Protein AF-A0A7S2RY51-F1 (afdb_monomer_lite)

Radius of gyration: 22.88 Å; chains: 1; bounding box: 68×59×54 Å

Secondary structure (DSSP, 8-state):
---PPPPP--------------GGGT----SS-HHHHHHHHHHHHTT-S-GGG-SS--HHHHTTS---HHHHHHHHHHHHHHHHHHHHHHHT---------------SS--PPEEEEEES--STTSHHHHHHHHHHHHGGGSEEEEEE-S-----HHHHHHHHH-SEEEE-TT--HHHHHHH-

Structure (mmCIF, N/CA/C/O backbone):
data_AF-A0A7S2RY51-F1
#
_entry.id   AF-A0A7S2RY51-F1
#
loop_
_atom_site.group_PDB
_atom_site.id
_atom_site.type_symbol
_atom_site.label_atom_id
_atom_site.lab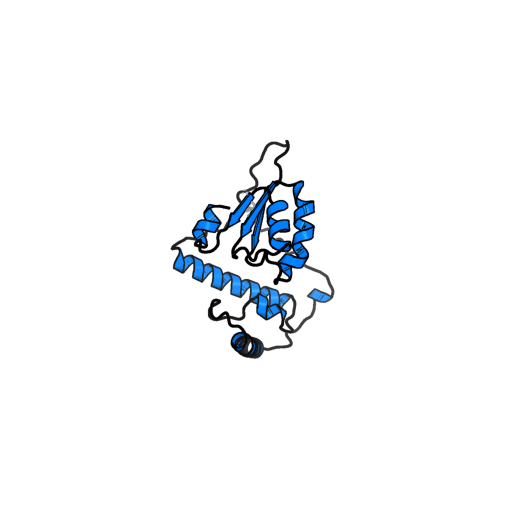el_alt_id
_atom_site.label_comp_id
_atom_site.label_asym_id
_atom_site.label_entity_id
_atom_site.label_seq_id
_atom_site.pdbx_PDB_ins_code
_atom_site.Cartn_x
_atom_site.Cartn_y
_atom_site.Cartn_z
_atom_site.occupancy
_atom_site.B_iso_or_equiv
_atom_site.auth_seq_id
_atom_site.auth_comp_id
_atom_site.auth_asym_id
_atom_site.auth_atom_id
_atom_site.pdbx_PDB_model_num
ATOM 1 N N . GLY A 1 1 ? 52.780 45.495 -3.112 1.00 40.34 1 GLY A N 1
ATOM 2 C CA . GLY A 1 1 ? 52.093 44.695 -4.143 1.00 40.34 1 GLY A CA 1
ATOM 3 C C . GLY A 1 1 ? 51.702 43.364 -3.546 1.00 40.34 1 GLY A C 1
ATOM 4 O O . GLY A 1 1 ? 52.557 42.506 -3.402 1.00 40.34 1 GLY A O 1
ATOM 5 N N . GLN A 1 2 ? 50.448 43.237 -3.123 1.00 32.00 2 GLN A N 1
ATOM 6 C CA . GLN A 1 2 ? 49.910 42.087 -2.397 1.00 32.00 2 GLN A CA 1
ATOM 7 C C . GLN A 1 2 ? 48.940 41.380 -3.353 1.00 32.00 2 GLN A C 1
ATOM 9 O O . GLN A 1 2 ? 47.948 41.978 -3.765 1.00 32.00 2 GLN A O 1
ATOM 14 N N . LYS A 1 3 ? 49.262 40.157 -3.794 1.00 37.69 3 LYS A N 1
ATOM 15 C CA . LYS A 1 3 ? 48.398 39.373 -4.688 1.00 37.69 3 LYS A CA 1
ATOM 16 C C . LYS A 1 3 ? 47.599 38.389 -3.836 1.00 37.69 3 LYS A C 1
ATOM 18 O O . LYS A 1 3 ? 48.143 37.429 -3.299 1.00 37.69 3 LYS A O 1
ATOM 23 N N . VAL A 1 4 ? 46.322 38.715 -3.674 1.00 38.28 4 VAL A N 1
ATOM 24 C CA . VAL A 1 4 ? 45.291 37.958 -2.960 1.00 38.28 4 VAL A CA 1
ATOM 25 C C . VAL A 1 4 ? 45.061 36.621 -3.671 1.00 38.28 4 VAL A C 1
ATOM 27 O O . VAL A 1 4 ? 44.836 36.596 -4.880 1.00 38.28 4 VAL A O 1
ATOM 30 N N . ARG A 1 5 ? 45.135 35.511 -2.926 1.00 36.66 5 ARG A N 1
ATOM 31 C CA . ARG A 1 5 ? 44.651 34.198 -3.375 1.00 36.66 5 ARG A CA 1
ATOM 32 C C . ARG A 1 5 ? 43.128 34.196 -3.284 1.00 36.66 5 ARG A C 1
ATOM 34 O O . ARG A 1 5 ? 42.577 34.388 -2.205 1.00 36.66 5 ARG A O 1
ATOM 41 N N . SER A 1 6 ? 42.477 34.008 -4.423 1.00 38.19 6 SER A N 1
ATOM 42 C CA . SER A 1 6 ? 41.031 33.852 -4.535 1.00 38.19 6 SER A CA 1
ATOM 43 C C . SER A 1 6 ? 40.597 32.494 -3.984 1.00 38.19 6 SER A C 1
ATOM 45 O O . SER A 1 6 ? 41.229 31.471 -4.237 1.00 38.19 6 SER A O 1
ATOM 47 N N . SER A 1 7 ? 39.523 32.545 -3.210 1.00 35.25 7 SER A N 1
ATOM 48 C CA . SER A 1 7 ? 38.820 31.479 -2.507 1.00 35.25 7 SER A CA 1
ATOM 49 C C . SER A 1 7 ? 38.256 30.395 -3.430 1.00 35.25 7 SER A C 1
ATOM 51 O O . SER A 1 7 ? 37.481 30.701 -4.337 1.00 35.25 7 SER A O 1
ATOM 53 N N . GLU A 1 8 ? 38.558 29.133 -3.127 1.00 34.72 8 GLU A N 1
ATOM 54 C CA . GLU A 1 8 ? 37.752 27.989 -3.556 1.00 34.72 8 GLU A CA 1
ATOM 55 C C . GLU A 1 8 ? 36.394 28.040 -2.843 1.00 34.72 8 GLU A C 1
ATOM 57 O O . GLU A 1 8 ? 36.303 28.062 -1.614 1.00 34.72 8 GLU A O 1
ATOM 62 N N . ALA A 1 9 ? 35.328 28.113 -3.637 1.00 34.22 9 ALA A N 1
ATOM 63 C CA . ALA A 1 9 ? 33.958 28.047 -3.167 1.00 34.22 9 ALA A CA 1
ATOM 64 C C . ALA A 1 9 ? 33.612 26.597 -2.791 1.00 34.22 9 ALA A C 1
ATOM 66 O O . ALA A 1 9 ? 33.521 25.720 -3.648 1.00 34.22 9 ALA A O 1
ATOM 67 N N . ASN A 1 10 ? 33.397 26.367 -1.498 1.00 36.28 10 ASN A N 1
ATOM 68 C CA . ASN A 1 10 ? 32.803 25.150 -0.956 1.00 36.28 10 ASN A CA 1
ATOM 69 C C . ASN A 1 10 ? 31.336 25.054 -1.412 1.00 36.28 10 ASN A C 1
ATOM 71 O O . ASN A 1 10 ? 30.499 25.844 -0.977 1.00 36.28 10 ASN A O 1
ATOM 75 N N . SER A 1 11 ? 31.017 24.092 -2.280 1.00 33.22 11 SER A N 1
ATOM 76 C CA . SER A 1 11 ? 29.640 23.764 -2.667 1.00 33.22 11 SER A CA 1
ATOM 77 C C . SER A 1 11 ? 29.182 22.504 -1.914 1.00 33.22 11 SER A C 1
ATOM 79 O O . SER A 1 11 ? 29.825 21.460 -2.054 1.00 33.22 11 SER A O 1
ATOM 81 N N . PRO A 1 12 ? 28.100 22.547 -1.110 1.00 38.72 12 PRO A N 1
ATOM 82 C CA . PRO A 1 12 ? 27.615 21.393 -0.367 1.00 38.72 12 PRO A CA 1
ATOM 83 C C . PRO A 1 12 ? 26.650 20.598 -1.250 1.00 38.72 12 PRO A C 1
ATOM 85 O O . PRO A 1 12 ? 25.433 20.688 -1.129 1.00 38.72 12 PRO A O 1
ATOM 88 N N . ALA A 1 13 ? 27.203 19.807 -2.161 1.00 36.84 13 ALA A N 1
ATOM 89 C CA . ALA A 1 13 ? 26.468 18.751 -2.844 1.00 36.84 13 ALA A CA 1
ATOM 90 C C . ALA A 1 13 ? 27.178 17.423 -2.584 1.00 36.84 13 ALA A C 1
ATOM 92 O O . ALA A 1 13 ? 27.706 16.787 -3.496 1.00 36.84 13 ALA A O 1
ATOM 93 N N . SER A 1 14 ? 27.203 16.994 -1.318 1.00 38.56 14 SER A N 1
ATOM 94 C CA . SER A 1 14 ? 27.530 15.611 -0.978 1.00 38.56 14 SER A CA 1
ATOM 95 C C . SER A 1 14 ? 26.380 14.722 -1.453 1.00 38.56 14 SER A C 1
ATOM 97 O O . SER A 1 14 ? 25.486 14.342 -0.697 1.00 38.56 14 SER A O 1
ATOM 99 N N . ARG A 1 15 ? 26.378 14.427 -2.754 1.00 37.34 15 ARG A N 1
ATOM 100 C CA . ARG A 1 15 ? 25.637 13.309 -3.323 1.00 37.34 15 ARG A CA 1
ATOM 101 C C . ARG A 1 15 ? 26.104 12.063 -2.581 1.00 37.34 15 ARG A C 1
ATOM 103 O O . ARG A 1 15 ? 27.249 11.647 -2.741 1.00 37.34 15 ARG A O 1
ATOM 110 N N . PHE A 1 16 ? 25.231 11.469 -1.777 1.00 32.25 16 PHE A N 1
ATOM 111 C CA . PHE A 1 16 ? 25.420 10.099 -1.322 1.00 32.25 16 PHE A CA 1
ATOM 112 C C . PHE A 1 16 ? 25.345 9.192 -2.555 1.00 32.25 16 PHE A C 1
ATOM 114 O O . PHE A 1 16 ? 24.281 8.705 -2.924 1.00 32.25 16 PHE A O 1
ATOM 121 N N . SER A 1 17 ? 26.469 8.995 -3.246 1.00 35.94 17 SER A N 1
ATOM 122 C CA . SER A 1 17 ? 26.579 7.911 -4.213 1.00 35.94 17 SER A CA 1
ATOM 123 C C . SER A 1 17 ? 26.812 6.632 -3.419 1.00 35.94 17 SER A C 1
ATOM 125 O O . SER A 1 17 ? 27.948 6.299 -3.068 1.00 35.94 17 SER A O 1
ATOM 127 N N . ILE A 1 18 ? 25.735 5.914 -3.113 1.00 39.59 18 ILE A N 1
ATOM 128 C CA . ILE A 1 18 ? 25.841 4.517 -2.701 1.00 39.59 18 ILE A CA 1
ATOM 129 C C . ILE A 1 18 ? 26.304 3.757 -3.945 1.00 39.59 18 ILE A C 1
ATOM 131 O O . ILE A 1 18 ? 25.513 3.343 -4.786 1.00 39.59 18 ILE A O 1
ATOM 135 N N . THR A 1 19 ? 27.619 3.646 -4.121 1.00 40.19 19 THR A N 1
ATOM 136 C CA . THR A 1 19 ? 28.192 2.809 -5.174 1.00 40.19 19 THR A CA 1
ATOM 137 C C . THR A 1 19 ? 28.146 1.369 -4.684 1.00 40.19 19 THR A C 1
ATOM 139 O O . THR A 1 19 ? 29.050 0.896 -3.997 1.00 40.19 19 THR A O 1
ATOM 142 N N . CYS A 1 20 ? 27.055 0.668 -5.001 1.00 42.09 20 CYS A N 1
ATOM 143 C CA . CYS A 1 20 ? 26.970 -0.767 -4.767 1.00 42.09 20 CYS A CA 1
ATOM 144 C C . CYS A 1 20 ? 28.052 -1.460 -5.612 1.00 42.09 20 CYS A C 1
ATOM 146 O O . CYS A 1 20 ? 28.010 -1.447 -6.841 1.00 42.09 20 CYS A O 1
ATOM 148 N N . ARG A 1 21 ? 29.073 -2.020 -4.952 1.00 46.97 21 ARG A N 1
ATOM 149 C CA . ARG A 1 21 ? 30.186 -2.739 -5.597 1.00 46.97 21 ARG A CA 1
ATOM 150 C C . ARG A 1 21 ? 29.914 -4.241 -5.740 1.00 46.97 21 ARG A C 1
ATOM 152 O O . ARG A 1 21 ? 30.869 -4.993 -5.928 1.00 46.97 21 ARG A O 1
ATOM 159 N N . CYS A 1 22 ? 28.662 -4.699 -5.632 1.00 53.25 22 CYS A N 1
ATOM 160 C CA . CYS A 1 22 ? 28.379 -6.116 -5.839 1.00 53.25 22 CYS A CA 1
ATOM 161 C C . CYS A 1 22 ? 28.568 -6.487 -7.323 1.00 53.25 22 CYS A C 1
ATOM 163 O O . CYS A 1 22 ? 28.256 -5.675 -8.200 1.00 53.25 22 CYS A O 1
ATOM 165 N N . PRO A 1 23 ? 29.047 -7.706 -7.630 1.00 51.31 23 PRO A N 1
ATOM 166 C CA . PRO A 1 23 ? 29.110 -8.223 -8.999 1.00 51.31 23 PRO A CA 1
ATOM 167 C C . PRO A 1 23 ? 27.764 -8.127 -9.738 1.00 51.31 23 PRO A C 1
ATOM 169 O O . PRO A 1 23 ? 27.751 -7.833 -10.927 1.00 51.31 23 PRO A O 1
ATOM 172 N N . CYS A 1 24 ? 26.647 -8.250 -9.009 1.00 54.81 24 CYS A N 1
ATOM 173 C CA . CYS A 1 24 ? 25.279 -8.070 -9.502 1.00 54.81 24 CYS A CA 1
ATOM 174 C C . CYS A 1 24 ? 24.953 -6.669 -10.057 1.00 54.81 24 CYS A C 1
ATOM 176 O O . CYS A 1 24 ? 24.030 -6.534 -10.846 1.00 54.81 24 CYS A O 1
ATOM 178 N N . CYS A 1 25 ? 25.687 -5.620 -9.676 1.00 52.59 25 CYS A N 1
ATOM 179 C CA . CYS A 1 25 ? 25.428 -4.249 -10.133 1.00 52.59 25 CYS A CA 1
ATOM 180 C C . CYS A 1 25 ? 26.363 -3.794 -11.266 1.00 52.59 25 CYS A C 1
ATOM 182 O O . CYS A 1 25 ? 26.241 -2.658 -11.723 1.00 52.59 25 CYS A O 1
ATOM 184 N N . ARG A 1 26 ? 27.341 -4.617 -11.683 1.00 51.66 26 ARG A N 1
ATOM 185 C CA . ARG A 1 26 ? 28.402 -4.190 -12.618 1.00 51.66 26 ARG A CA 1
ATOM 186 C C . ARG A 1 26 ? 28.135 -4.481 -14.086 1.00 51.66 26 ARG A C 1
ATOM 188 O O . ARG A 1 26 ? 28.767 -3.840 -14.918 1.00 51.66 26 ARG A O 1
ATOM 195 N N . GLN A 1 27 ? 27.248 -5.407 -14.411 1.00 58.69 27 GLN A N 1
ATOM 196 C CA . GLN A 1 27 ? 26.970 -5.775 -15.794 1.00 58.69 27 GLN A CA 1
ATOM 197 C C . GLN A 1 27 ? 25.573 -6.351 -15.889 1.00 58.69 27 GLN A C 1
ATOM 199 O O . GLN A 1 27 ? 25.397 -7.511 -15.546 1.00 58.69 27 GLN A O 1
ATOM 204 N N . GLU A 1 28 ? 24.630 -5.579 -16.412 1.00 52.19 28 GLU A N 1
ATOM 205 C CA . GLU A 1 28 ? 23.503 -6.153 -17.138 1.00 52.19 28 GLU A CA 1
ATOM 206 C C . GLU A 1 28 ? 23.205 -5.205 -18.299 1.00 52.19 28 GLU A C 1
ATOM 208 O O . GLU A 1 28 ? 22.554 -4.173 -18.135 1.00 52.19 28 GLU A O 1
ATOM 213 N N . ASP A 1 29 ? 23.778 -5.512 -19.467 1.00 57.66 29 ASP A N 1
ATOM 214 C CA . ASP A 1 29 ? 23.273 -4.950 -20.714 1.00 57.66 29 ASP A CA 1
ATOM 215 C C . ASP A 1 29 ? 21.815 -5.385 -20.825 1.00 57.66 29 ASP A C 1
ATOM 217 O O . ASP A 1 29 ? 21.501 -6.577 -20.724 1.00 57.66 29 ASP A O 1
ATOM 221 N N . SER A 1 30 ? 20.928 -4.403 -20.973 1.00 58.28 30 SER A N 1
ATOM 222 C CA . SER A 1 30 ? 19.503 -4.646 -21.137 1.00 58.28 30 SER A CA 1
ATOM 223 C C . SER A 1 30 ? 19.277 -5.693 -22.222 1.00 58.28 30 SER A C 1
ATOM 225 O O . SER A 1 30 ? 19.680 -5.503 -23.371 1.00 58.28 30 SER A O 1
ATOM 227 N N . LYS A 1 31 ? 18.623 -6.805 -21.874 1.00 67.56 31 LYS A N 1
ATOM 228 C CA . LYS A 1 31 ? 18.257 -7.840 -22.855 1.00 67.56 31 LYS A CA 1
ATOM 229 C C . LYS A 1 31 ? 17.126 -7.392 -23.784 1.00 67.56 31 LYS A C 1
ATOM 231 O O . LYS A 1 31 ? 16.827 -8.108 -24.735 1.00 67.56 31 LYS A O 1
ATOM 236 N N . TYR A 1 32 ? 16.498 -6.250 -23.504 1.00 64.19 32 TYR A N 1
ATOM 237 C CA . TYR A 1 32 ? 15.310 -5.778 -24.198 1.00 64.19 32 TYR A CA 1
ATOM 238 C C . TYR A 1 32 ? 15.468 -4.325 -24.612 1.00 64.19 32 TYR A C 1
ATOM 240 O O . TYR A 1 32 ? 15.834 -3.449 -23.837 1.00 64.19 32 TYR A O 1
ATOM 248 N N . THR A 1 33 ? 15.108 -4.027 -25.848 1.00 75.12 33 THR A N 1
ATOM 249 C CA . THR A 1 33 ? 14.958 -2.638 -26.268 1.00 75.12 33 THR A CA 1
ATOM 250 C C . THR A 1 33 ? 13.782 -1.983 -25.523 1.00 75.12 33 THR A C 1
ATOM 252 O O . THR A 1 33 ? 12.798 -2.659 -25.197 1.00 75.12 33 THR A O 1
ATOM 255 N N . PRO A 1 34 ? 13.789 -0.651 -25.319 1.00 67.69 34 PRO A N 1
ATOM 256 C CA . PRO A 1 34 ? 12.644 0.062 -24.743 1.00 67.69 34 PRO A CA 1
ATOM 257 C C . PRO A 1 34 ? 11.316 -0.233 -25.465 1.00 67.69 34 PRO A C 1
ATOM 259 O O . PRO A 1 34 ? 10.263 -0.323 -24.840 1.00 67.69 34 PRO A O 1
ATOM 262 N N . ALA A 1 35 ? 11.363 -0.459 -26.782 1.00 69.62 35 ALA A N 1
ATOM 263 C CA . ALA A 1 35 ? 10.198 -0.809 -27.592 1.00 69.62 35 ALA A CA 1
ATOM 264 C C . ALA A 1 35 ? 9.676 -2.241 -27.351 1.00 69.62 35 ALA A C 1
ATOM 266 O O . ALA A 1 35 ? 8.495 -2.509 -27.582 1.00 69.62 35 ALA A O 1
ATOM 267 N N . GLU A 1 36 ? 10.530 -3.175 -26.930 1.00 75.44 36 GLU A N 1
ATOM 268 C CA . GLU A 1 36 ? 10.126 -4.530 -26.529 1.00 75.44 36 GLU A CA 1
ATOM 269 C C . GLU A 1 36 ? 9.517 -4.523 -25.133 1.00 75.44 36 GLU A C 1
ATOM 271 O O . GLU A 1 36 ? 8.455 -5.113 -24.940 1.00 75.44 36 GLU A O 1
ATOM 276 N N . LEU A 1 37 ? 10.109 -3.770 -24.202 1.00 67.88 37 LEU A N 1
ATOM 277 C CA . LEU A 1 37 ? 9.533 -3.555 -22.874 1.00 67.88 37 LEU A CA 1
ATOM 278 C C . LEU A 1 37 ? 8.151 -2.907 -22.958 1.00 67.88 37 LEU A C 1
ATOM 280 O O . LEU A 1 37 ? 7.222 -3.370 -22.303 1.00 67.88 37 LEU A O 1
ATOM 284 N N . GLN A 1 38 ? 7.972 -1.910 -23.831 1.00 68.62 38 GLN A N 1
ATOM 285 C CA . GLN A 1 38 ? 6.669 -1.290 -24.079 1.00 68.62 38 GLN A CA 1
ATOM 286 C C . GLN A 1 38 ? 5.640 -2.299 -24.621 1.00 68.62 38 GLN A C 1
ATOM 288 O O . GLN A 1 38 ? 4.477 -2.269 -24.223 1.00 68.62 38 GLN A O 1
ATOM 293 N N . ARG A 1 39 ? 6.047 -3.208 -25.518 1.00 73.00 39 ARG A N 1
ATOM 294 C CA . ARG A 1 39 ? 5.154 -4.230 -26.093 1.00 73.00 39 ARG A CA 1
ATOM 295 C C . ARG A 1 3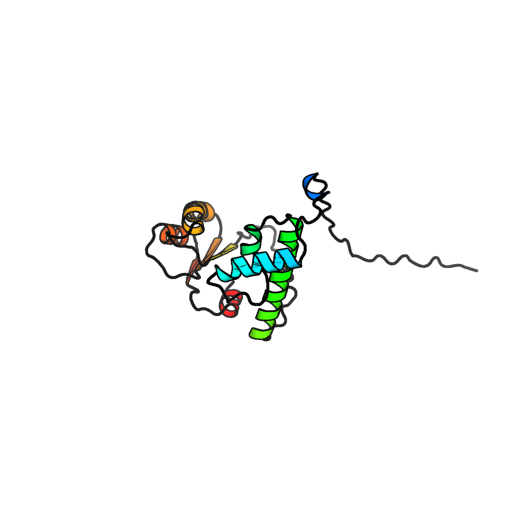9 ? 4.762 -5.301 -25.074 1.00 73.00 39 ARG A C 1
ATOM 297 O O . ARG A 1 39 ? 3.587 -5.651 -25.007 1.00 73.00 39 ARG A O 1
ATOM 304 N N . LEU A 1 40 ? 5.713 -5.769 -24.266 1.00 69.81 40 LEU A N 1
ATOM 305 C CA . LEU A 1 40 ? 5.471 -6.675 -23.136 1.00 69.81 40 LEU A CA 1
ATOM 306 C C . LEU A 1 40 ? 4.560 -6.024 -22.087 1.00 69.81 40 LEU A C 1
ATOM 308 O O . LEU A 1 40 ? 3.595 -6.635 -21.634 1.00 69.81 40 LEU A O 1
ATOM 312 N N . ALA A 1 41 ? 4.804 -4.753 -21.766 1.00 65.06 41 ALA A N 1
ATOM 313 C CA . ALA A 1 41 ? 3.947 -3.973 -20.883 1.00 65.06 41 ALA A CA 1
ATOM 314 C C . ALA A 1 41 ? 2.515 -3.884 -21.419 1.00 65.06 41 ALA A C 1
ATOM 316 O O . ALA A 1 41 ? 1.570 -4.125 -20.679 1.00 65.06 41 ALA A O 1
ATOM 317 N N . GLN A 1 42 ? 2.341 -3.599 -22.711 1.00 66.31 42 GLN A N 1
ATOM 318 C CA . GLN A 1 42 ? 1.025 -3.521 -23.349 1.00 66.31 42 GLN A CA 1
ATOM 319 C C . GLN A 1 42 ? 0.317 -4.879 -23.427 1.00 66.31 42 GLN A C 1
ATOM 321 O O . GLN A 1 42 ? -0.909 -4.922 -23.324 1.00 66.31 42 GLN A O 1
ATOM 326 N N . SER A 1 43 ? 1.041 -5.991 -23.606 1.00 66.69 43 SER A N 1
ATOM 327 C CA . SER A 1 43 ? 0.422 -7.321 -23.590 1.00 66.69 43 SER A CA 1
ATOM 328 C C . SER A 1 43 ? -0.030 -7.725 -22.187 1.00 66.69 43 SER A C 1
ATOM 330 O O . SER A 1 43 ? -1.087 -8.332 -22.058 1.00 66.69 43 SER A O 1
ATOM 332 N N . LEU A 1 44 ? 0.721 -7.341 -21.150 1.00 63.31 44 LEU A N 1
ATOM 333 C CA . LEU A 1 44 ? 0.356 -7.573 -19.748 1.00 63.31 44 LEU A CA 1
ATOM 334 C C . LEU A 1 44 ? -0.718 -6.599 -19.238 1.00 63.31 44 LEU A C 1
ATOM 336 O O . LEU A 1 44 ? -1.585 -6.987 -18.457 1.00 63.31 44 LEU A O 1
ATOM 340 N N . ALA A 1 45 ? -0.719 -5.350 -19.708 1.00 56.31 45 ALA A N 1
ATOM 341 C CA . ALA A 1 45 ? -1.747 -4.367 -19.373 1.00 56.31 45 ALA A CA 1
ATOM 342 C C . ALA A 1 45 ? -3.126 -4.801 -19.891 1.00 56.31 45 ALA A C 1
ATOM 344 O O . ALA A 1 45 ? -4.108 -4.654 -19.182 1.00 56.31 45 ALA A O 1
ATOM 345 N N . LYS A 1 46 ? -3.203 -5.458 -21.060 1.00 53.34 46 LYS A N 1
ATOM 346 C CA . LYS A 1 46 ? -4.459 -6.043 -21.577 1.00 53.34 46 LYS A CA 1
ATOM 347 C C . LYS A 1 46 ? -5.037 -7.163 -20.703 1.00 53.34 46 LYS A C 1
ATOM 349 O O . LYS A 1 46 ? -6.204 -7.507 -20.862 1.00 53.34 46 LYS A O 1
ATOM 354 N N . THR A 1 47 ? -4.232 -7.754 -19.820 1.00 47.38 47 THR A N 1
ATOM 355 C CA . THR A 1 47 ? -4.676 -8.760 -18.841 1.00 47.38 47 THR A CA 1
ATOM 356 C C . THR A 1 47 ? -4.953 -8.176 -17.454 1.00 47.38 47 THR A C 1
ATOM 358 O O . THR A 1 47 ? -5.576 -8.846 -16.634 1.00 47.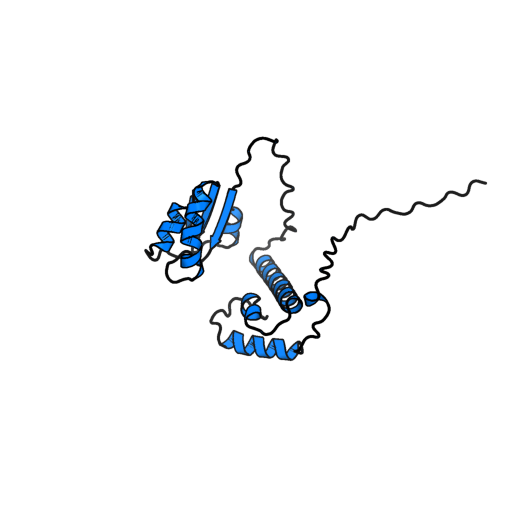38 47 THR A O 1
ATOM 361 N N . SER A 1 48 ? -4.533 -6.935 -17.198 1.00 48.03 48 SER A N 1
ATOM 362 C CA . SER A 1 48 ? -4.841 -6.196 -15.976 1.00 48.03 48 SER A CA 1
ATOM 363 C C . SER A 1 48 ? -6.193 -5.499 -16.133 1.00 48.03 48 SER A C 1
ATOM 365 O O . SER A 1 48 ? -6.415 -4.792 -17.109 1.00 48.03 48 SER A O 1
ATOM 367 N N . LYS A 1 49 ? -7.112 -5.679 -15.178 1.00 47.28 49 LYS A N 1
ATOM 368 C CA . LYS A 1 49 ? -8.373 -4.912 -15.130 1.00 47.28 49 LYS A CA 1
ATOM 369 C C . LYS A 1 49 ? -8.173 -3.459 -14.680 1.00 47.28 49 LYS A C 1
ATOM 371 O O . LYS A 1 49 ? -9.134 -2.692 -14.695 1.00 47.28 49 LYS A O 1
ATOM 376 N N . ASP A 1 50 ? -6.955 -3.081 -14.304 1.00 47.16 50 ASP A N 1
ATOM 377 C CA . ASP A 1 50 ? -6.644 -1.751 -13.799 1.00 47.16 50 ASP A CA 1
ATOM 378 C C . ASP A 1 50 ? -6.143 -0.840 -14.925 1.00 47.16 50 ASP A C 1
ATOM 380 O O . ASP A 1 50 ? -4.965 -0.515 -15.031 1.00 47.16 50 ASP A O 1
ATOM 384 N N . ASP A 1 51 ? -7.087 -0.349 -15.732 1.00 46.78 51 ASP A N 1
ATOM 385 C CA . ASP A 1 51 ? -6.913 0.810 -16.632 1.00 46.78 51 ASP A CA 1
ATOM 386 C C . ASP A 1 51 ? -6.710 2.139 -15.856 1.00 46.78 51 ASP A C 1
ATOM 388 O O . ASP A 1 51 ? -6.732 3.235 -16.420 1.00 46.78 51 ASP A O 1
ATOM 392 N N . GLN A 1 52 ? -6.535 2.070 -14.533 1.00 51.78 52 GLN A N 1
ATOM 393 C CA . GLN A 1 52 ? -6.479 3.226 -13.643 1.00 51.78 52 GLN A CA 1
ATOM 394 C C . GLN A 1 52 ? -5.116 3.930 -13.643 1.00 51.78 52 GLN A C 1
ATOM 396 O O . GLN A 1 52 ? -5.074 5.091 -13.248 1.00 51.78 52 GLN A O 1
ATOM 401 N N . ASP A 1 53 ? -4.026 3.302 -14.093 1.00 54.88 53 ASP A N 1
ATOM 402 C CA . ASP A 1 53 ? -2.656 3.824 -13.902 1.00 54.88 53 ASP A CA 1
ATOM 403 C C . ASP A 1 53 ? -2.158 4.781 -15.003 1.00 54.88 53 ASP A C 1
ATOM 405 O O . ASP A 1 53 ? -1.076 5.361 -14.895 1.00 54.88 53 ASP A O 1
ATOM 409 N N . GLY A 1 54 ? -2.967 5.034 -16.035 1.00 57.34 54 GLY A N 1
ATOM 410 C CA . GLY A 1 54 ? -2.598 5.920 -17.141 1.00 57.34 54 GLY A CA 1
ATOM 411 C C . GLY A 1 54 ? -1.551 5.313 -18.093 1.00 57.34 54 GLY A C 1
ATOM 412 O O . GLY A 1 54 ? -1.255 4.120 -18.035 1.00 57.34 54 GLY A O 1
ATOM 413 N N . PRO A 1 55 ? -1.011 6.102 -19.040 1.00 59.78 55 PRO A N 1
ATOM 414 C CA . PRO A 1 55 ? -0.075 5.591 -20.035 1.00 59.78 55 PRO A CA 1
ATOM 415 C C . PRO A 1 55 ? 1.293 5.290 -19.404 1.00 59.78 55 PRO A C 1
ATOM 417 O O . PRO A 1 55 ? 2.048 6.200 -19.074 1.00 59.78 55 PRO A O 1
ATOM 420 N N . GLY A 1 56 ? 1.636 4.008 -19.277 1.00 72.31 56 GLY A N 1
ATOM 421 C CA . GLY A 1 56 ? 2.933 3.552 -18.771 1.00 72.31 56 GLY A CA 1
ATOM 422 C C . GLY A 1 56 ? 2.903 2.081 -18.359 1.00 72.31 56 GLY A C 1
ATOM 423 O O . GLY A 1 56 ? 1.837 1.479 -18.282 1.00 72.31 56 GLY A O 1
ATOM 424 N N . LEU A 1 57 ? 4.071 1.484 -18.114 1.00 78.12 57 LEU A N 1
ATOM 425 C CA . LEU A 1 57 ? 4.168 0.169 -17.473 1.00 78.12 57 LEU A CA 1
ATOM 426 C C . LEU A 1 57 ? 3.987 0.353 -15.952 1.00 78.12 57 LEU A C 1
ATOM 428 O O . LEU A 1 57 ? 4.791 1.070 -15.348 1.00 78.12 57 LEU A O 1
ATOM 432 N N . PRO A 1 58 ? 2.985 -0.274 -15.304 1.00 84.44 58 PRO A N 1
ATOM 433 C CA . PRO A 1 58 ? 2.857 -0.211 -13.855 1.00 84.44 58 PRO A CA 1
ATOM 434 C C . PRO A 1 58 ? 4.087 -0.798 -13.157 1.00 84.44 58 PRO A C 1
ATOM 436 O O . PRO A 1 58 ? 4.602 -1.837 -13.576 1.00 84.44 58 PRO A O 1
ATOM 439 N N . ALA A 1 59 ? 4.545 -0.162 -12.074 1.00 88.69 59 ALA A N 1
ATOM 440 C CA . ALA A 1 59 ? 5.743 -0.602 -11.358 1.00 88.69 59 ALA A CA 1
ATOM 441 C C . ALA A 1 59 ? 5.584 -2.028 -10.805 1.00 88.69 59 ALA A C 1
ATOM 443 O O . ALA A 1 59 ? 6.522 -2.816 -10.856 1.00 88.69 59 ALA A O 1
ATOM 444 N N . PHE A 1 60 ? 4.378 -2.383 -10.350 1.00 88.38 60 PHE A N 1
ATOM 445 C CA . PHE A 1 60 ? 4.074 -3.738 -9.894 1.00 88.38 60 PHE A CA 1
ATOM 446 C C . PHE A 1 60 ? 4.142 -4.761 -11.039 1.00 88.38 60 PHE A C 1
ATOM 448 O O . PHE A 1 60 ? 4.793 -5.794 -10.908 1.00 88.38 60 PHE A O 1
ATOM 455 N N . THR A 1 61 ? 3.562 -4.448 -12.202 1.00 86.19 61 THR A N 1
ATOM 456 C CA . THR A 1 61 ? 3.631 -5.304 -13.402 1.00 86.19 61 THR A CA 1
ATOM 457 C C . THR A 1 61 ? 5.069 -5.514 -13.873 1.00 86.19 61 THR A C 1
ATOM 459 O O . THR A 1 61 ? 5.419 -6.605 -14.323 1.00 86.19 61 THR A O 1
ATOM 462 N N . ALA A 1 62 ? 5.925 -4.501 -13.728 1.00 87.75 62 ALA A N 1
ATOM 463 C CA . ALA A 1 62 ? 7.340 -4.585 -14.077 1.00 87.75 62 ALA A CA 1
ATOM 464 C C . ALA A 1 62 ? 8.086 -5.692 -13.310 1.00 87.75 62 ALA A C 1
ATOM 466 O O . ALA A 1 62 ? 9.041 -6.250 -13.841 1.00 87.75 62 ALA A O 1
ATOM 467 N N . LEU A 1 63 ? 7.621 -6.074 -12.113 1.00 89.06 63 LEU A N 1
ATOM 468 C CA . LEU A 1 63 ? 8.206 -7.167 -11.324 1.00 89.06 63 LEU A CA 1
ATOM 469 C C . LEU A 1 63 ? 7.986 -8.552 -11.948 1.00 89.06 63 LEU A C 1
ATOM 471 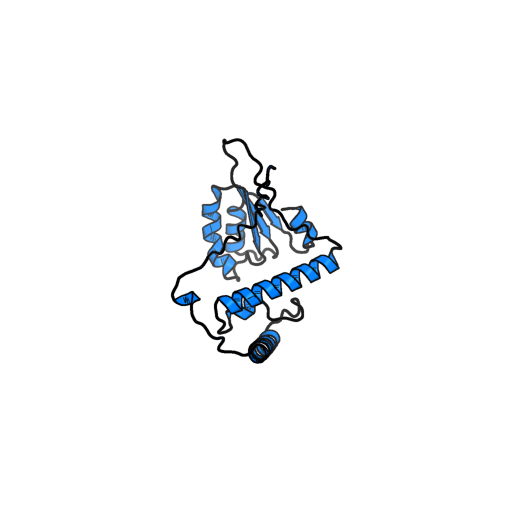O O . LEU A 1 63 ? 8.704 -9.491 -11.623 1.00 89.06 63 LEU A O 1
ATOM 475 N N . SER A 1 64 ? 7.001 -8.690 -12.840 1.00 88.06 64 SER A N 1
ATOM 476 C CA . SER A 1 64 ? 6.754 -9.935 -13.584 1.00 88.06 64 SER A CA 1
ATOM 477 C C . SER A 1 64 ? 7.574 -10.025 -14.873 1.00 88.06 64 SER A C 1
ATOM 479 O O . SER A 1 64 ? 7.542 -11.045 -15.562 1.00 88.06 64 SER A O 1
ATOM 481 N N . LEU A 1 65 ? 8.278 -8.950 -15.233 1.00 85.56 65 LEU A N 1
ATOM 482 C CA . LEU A 1 65 ? 9.104 -8.894 -16.424 1.00 85.56 65 LEU A CA 1
ATOM 483 C C . LEU A 1 65 ? 10.548 -9.291 -16.097 1.00 85.56 65 LEU A C 1
ATOM 485 O O . LEU A 1 65 ? 11.029 -9.043 -14.993 1.00 85.56 65 LEU A O 1
ATOM 489 N N . PRO A 1 66 ? 11.277 -9.861 -17.068 1.00 86.12 66 PRO A N 1
ATOM 490 C CA . PRO A 1 66 ? 12.695 -10.184 -16.932 1.00 86.12 66 PRO A CA 1
ATOM 491 C C . PRO A 1 66 ? 13.578 -8.924 -17.034 1.00 86.12 66 PRO A C 1
ATOM 493 O O . PRO A 1 66 ? 14.475 -8.856 -17.875 1.00 86.12 66 PRO A O 1
ATOM 496 N N . LEU A 1 67 ? 13.283 -7.919 -16.208 1.00 82.56 67 LEU A N 1
ATOM 497 C CA . LEU A 1 67 ? 14.039 -6.679 -16.077 1.00 82.56 67 LEU A CA 1
ATOM 498 C C . LEU A 1 67 ? 15.233 -6.871 -15.146 1.00 82.56 67 LEU A C 1
ATOM 500 O O . LEU A 1 67 ? 15.171 -7.606 -14.160 1.00 82.56 67 LEU A O 1
ATOM 504 N N . THR A 1 68 ? 16.300 -6.135 -15.422 1.00 87.75 68 THR A N 1
ATOM 505 C CA . THR A 1 68 ? 17.385 -5.927 -14.463 1.00 87.75 68 THR A CA 1
ATOM 506 C C . THR A 1 68 ? 16.861 -5.136 -13.254 1.00 87.75 68 THR A C 1
ATOM 508 O O . THR A 1 68 ? 15.914 -4.348 -13.386 1.00 87.75 68 THR A O 1
ATOM 511 N N . PRO A 1 69 ? 17.486 -5.239 -12.067 1.00 88.38 69 PRO A N 1
ATOM 512 C CA . PRO A 1 69 ? 17.094 -4.429 -10.912 1.00 88.38 69 PRO A CA 1
ATOM 513 C C . PRO A 1 69 ? 17.120 -2.920 -11.193 1.00 88.38 69 PRO A C 1
ATOM 515 O O . PRO A 1 69 ? 16.304 -2.168 -10.662 1.00 88.38 69 PRO A O 1
ATOM 518 N N . ARG A 1 70 ? 18.048 -2.472 -12.048 1.00 86.38 70 ARG A N 1
ATOM 519 C CA . ARG A 1 70 ? 18.154 -1.068 -12.453 1.00 86.38 70 ARG A CA 1
ATOM 520 C C . ARG A 1 70 ? 16.976 -0.642 -13.323 1.00 86.38 70 ARG A C 1
ATOM 522 O O . ARG A 1 70 ? 16.400 0.407 -13.075 1.00 86.38 70 ARG A O 1
ATOM 529 N N . GLU A 1 71 ? 16.589 -1.463 -14.289 1.00 84.00 71 GLU A N 1
ATOM 530 C CA . GLU A 1 71 ? 15.431 -1.184 -15.142 1.00 84.00 71 GLU A CA 1
ATOM 531 C C . GLU A 1 71 ? 14.127 -1.174 -14.350 1.00 84.00 71 GLU A C 1
ATOM 533 O O . GLU A 1 71 ? 13.297 -0.292 -14.554 1.00 84.00 71 GLU A O 1
ATOM 538 N N . ALA A 1 72 ? 13.949 -2.107 -13.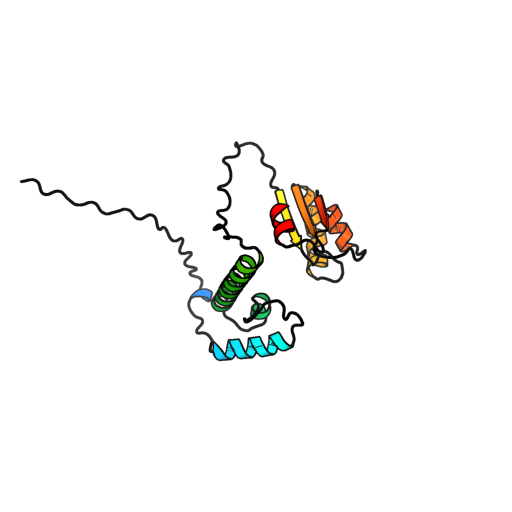411 1.00 87.88 72 ALA A N 1
ATOM 539 C CA . ALA A 1 72 ? 12.790 -2.104 -12.524 1.00 87.88 72 ALA A CA 1
ATOM 540 C C . ALA A 1 72 ? 12.727 -0.812 -11.686 1.00 87.88 72 ALA A C 1
ATOM 542 O O . ALA A 1 72 ? 11.657 -0.218 -11.538 1.00 87.88 72 ALA A O 1
ATOM 543 N N . ALA A 1 73 ? 13.877 -0.332 -11.194 1.00 87.06 73 ALA A N 1
ATOM 544 C CA . ALA A 1 73 ? 13.970 0.946 -10.492 1.00 87.06 73 ALA A CA 1
ATOM 545 C C . ALA A 1 73 ? 13.650 2.143 -11.406 1.00 87.06 73 ALA A C 1
ATOM 547 O O . ALA A 1 73 ? 12.936 3.055 -10.986 1.00 87.06 73 ALA A O 1
ATOM 548 N N . ASP A 1 74 ? 14.118 2.128 -12.656 1.00 83.88 74 ASP A N 1
ATOM 549 C CA . ASP A 1 74 ? 13.824 3.174 -13.639 1.00 83.88 74 ASP A CA 1
ATOM 550 C C . ASP A 1 74 ? 12.322 3.215 -13.980 1.00 83.88 74 ASP A C 1
ATOM 552 O O . ASP A 1 74 ? 11.730 4.296 -14.027 1.00 83.88 74 ASP A O 1
ATOM 556 N N . VAL A 1 75 ? 11.671 2.054 -14.138 1.00 85.12 75 VAL A N 1
ATOM 557 C CA . VAL A 1 75 ? 10.212 1.963 -14.325 1.00 85.12 75 VAL A CA 1
ATOM 558 C C . VAL A 1 75 ? 9.469 2.503 -13.102 1.00 85.12 75 VAL A C 1
ATOM 560 O O . VAL A 1 75 ? 8.537 3.294 -13.253 1.00 85.12 75 VAL A O 1
ATOM 563 N N . ALA A 1 76 ? 9.895 2.146 -11.887 1.00 88.12 76 ALA A N 1
ATOM 564 C CA . ALA A 1 76 ? 9.296 2.668 -10.660 1.00 88.12 76 ALA A CA 1
ATOM 565 C C . ALA A 1 76 ? 9.438 4.198 -10.545 1.00 88.12 76 ALA A C 1
ATOM 567 O O . ALA A 1 76 ? 8.484 4.883 -10.168 1.00 88.12 76 ALA A O 1
ATOM 568 N N . ALA A 1 77 ? 10.592 4.759 -10.921 1.00 86.06 77 ALA A N 1
ATOM 569 C CA . ALA A 1 77 ? 10.825 6.204 -10.920 1.00 86.06 77 ALA A CA 1
ATOM 570 C C . ALA A 1 77 ? 9.947 6.944 -11.947 1.00 86.06 77 ALA A C 1
ATOM 572 O O . ALA A 1 77 ? 9.403 8.016 -11.656 1.00 86.06 77 ALA A O 1
ATOM 573 N N . GLN A 1 78 ? 9.769 6.366 -13.137 1.00 84.69 78 GLN A N 1
ATOM 574 C CA . GLN A 1 78 ? 8.856 6.895 -14.153 1.00 84.69 78 GLN A CA 1
ATOM 575 C C . GLN A 1 78 ? 7.401 6.838 -13.679 1.00 84.69 78 GLN A C 1
ATOM 577 O O . GLN A 1 78 ? 6.700 7.849 -13.749 1.00 84.69 78 GLN A O 1
ATOM 582 N N . HIS A 1 79 ? 6.968 5.703 -13.122 1.00 85.00 79 HIS A N 1
ATOM 583 C CA . HIS A 1 79 ? 5.630 5.546 -12.555 1.00 85.00 79 HIS A CA 1
ATOM 584 C C . HIS A 1 79 ? 5.367 6.591 -11.462 1.00 85.00 79 HIS A C 1
ATOM 586 O O . HIS A 1 79 ? 4.345 7.272 -11.492 1.00 85.00 79 HIS A O 1
ATOM 592 N N . LEU A 1 80 ? 6.313 6.791 -10.536 1.00 87.00 80 LEU A N 1
ATOM 593 C CA . LEU A 1 80 ? 6.206 7.815 -9.494 1.00 87.00 80 LEU A CA 1
ATOM 594 C C . LEU A 1 80 ? 6.053 9.224 -10.082 1.00 87.00 80 LEU A C 1
ATOM 596 O O . LEU A 1 80 ? 5.273 10.026 -9.572 1.00 87.00 80 LEU A O 1
ATOM 600 N N . THR A 1 81 ? 6.792 9.535 -11.147 1.00 84.81 81 THR A N 1
ATOM 601 C CA . THR A 1 81 ? 6.726 10.842 -11.818 1.00 84.81 81 THR A CA 1
ATOM 602 C C . THR A 1 81 ? 5.334 11.084 -12.405 1.00 84.81 81 THR A C 1
ATOM 604 O O . THR A 1 81 ? 4.754 12.151 -12.193 1.00 84.81 81 THR A O 1
ATOM 607 N N . LEU A 1 82 ? 4.763 10.079 -13.074 1.00 83.81 82 LEU A N 1
ATOM 608 C CA . LEU A 1 82 ? 3.406 10.134 -13.624 1.00 83.81 82 LEU A CA 1
ATOM 609 C C . LEU A 1 82 ? 2.342 10.237 -12.523 1.00 83.81 82 LEU A C 1
ATOM 611 O O . LEU A 1 82 ? 1.446 11.077 -12.613 1.00 83.81 82 LEU A O 1
ATOM 615 N N . ALA A 1 83 ? 2.469 9.446 -11.454 1.00 83.38 83 ALA A N 1
ATOM 616 C CA . ALA A 1 83 ? 1.563 9.490 -10.310 1.00 83.38 83 ALA A CA 1
ATOM 617 C C . ALA A 1 83 ? 1.564 10.873 -9.636 1.00 83.38 83 ALA A C 1
ATOM 619 O O . ALA A 1 83 ? 0.499 11.439 -9.387 1.00 83.38 83 ALA A O 1
ATOM 620 N N . LYS A 1 84 ? 2.746 11.468 -9.418 1.00 83.00 84 LYS A N 1
ATOM 621 C CA . LYS A 1 84 ? 2.878 12.839 -8.896 1.00 83.00 84 LYS A CA 1
ATOM 622 C C . LYS A 1 84 ? 2.203 13.859 -9.807 1.00 83.00 84 LYS A C 1
ATOM 624 O O . LYS A 1 84 ? 1.426 14.675 -9.322 1.00 83.00 84 LYS A O 1
ATOM 629 N N . ALA A 1 85 ? 2.458 13.800 -11.114 1.00 82.00 85 ALA A N 1
ATOM 630 C CA . ALA A 1 85 ? 1.843 14.716 -12.073 1.00 82.00 85 ALA A CA 1
ATOM 631 C C . ALA A 1 85 ? 0.307 14.614 -12.059 1.00 82.00 85 ALA A C 1
ATOM 633 O O . ALA A 1 85 ? -0.385 15.633 -12.023 1.00 82.00 85 ALA A O 1
ATOM 634 N N . ARG A 1 86 ? -0.234 13.388 -12.007 1.00 79.88 86 ARG A N 1
ATOM 635 C CA . ARG A 1 86 ? -1.678 13.146 -11.912 1.00 79.88 86 ARG A CA 1
ATOM 636 C C . ARG A 1 86 ? -2.262 13.752 -10.643 1.00 79.88 86 ARG A C 1
ATOM 638 O O . ARG A 1 86 ? -3.226 14.508 -10.726 1.00 79.88 86 ARG A O 1
ATOM 645 N N . VAL A 1 87 ? -1.684 13.457 -9.484 1.00 77.81 87 VAL A N 1
ATOM 646 C CA . VAL A 1 87 ? -2.211 13.962 -8.212 1.00 77.81 87 VAL A CA 1
ATOM 647 C C . VAL A 1 87 ? -2.110 15.492 -8.138 1.00 77.81 87 VAL A C 1
ATOM 649 O O . VAL A 1 87 ? -3.065 16.133 -7.705 1.00 77.81 87 VAL A O 1
ATOM 652 N N . ALA A 1 88 ? -1.025 16.090 -8.645 1.00 76.25 88 ALA A N 1
ATOM 653 C CA . ALA A 1 88 ? -0.864 17.544 -8.707 1.00 76.25 88 ALA A CA 1
ATOM 654 C C . ALA A 1 88 ? -1.975 18.186 -9.552 1.00 76.25 88 ALA A C 1
ATOM 656 O O . ALA A 1 88 ? -2.602 19.157 -9.129 1.00 76.25 88 ALA A O 1
ATOM 657 N N . SER A 1 89 ? -2.282 17.586 -10.710 1.00 74.62 89 SER A N 1
ATOM 658 C CA . SER A 1 89 ? -3.355 18.057 -11.593 1.00 74.62 89 SER A CA 1
ATOM 659 C C . SER A 1 89 ? -4.755 17.933 -10.979 1.00 74.62 89 SER A C 1
ATOM 661 O O . SER A 1 89 ? -5.617 18.760 -11.257 1.00 74.62 89 SER A O 1
ATOM 663 N N . GLN A 1 90 ? -4.986 16.920 -10.137 1.00 69.62 90 GLN A N 1
ATOM 664 C CA . GLN A 1 90 ? -6.296 16.646 -9.538 1.00 69.62 90 GLN A CA 1
ATOM 665 C C . GLN A 1 90 ? -6.562 17.452 -8.268 1.00 69.62 90 GLN A C 1
ATOM 667 O O . GLN A 1 90 ? -7.710 17.793 -7.996 1.00 69.62 90 GLN A O 1
ATOM 672 N N . LEU A 1 91 ? -5.526 17.730 -7.478 1.00 69.19 91 LEU A N 1
ATOM 673 C CA . LEU A 1 91 ? -5.684 18.364 -6.171 1.00 69.19 91 LEU A CA 1
ATOM 674 C C . LEU A 1 91 ? -5.310 19.852 -6.170 1.00 69.19 91 LEU A C 1
ATOM 676 O O . LEU A 1 91 ? -5.454 20.492 -5.133 1.00 69.19 91 LEU A O 1
ATOM 680 N N . ALA A 1 92 ? -4.835 20.400 -7.300 1.00 62.75 92 ALA A N 1
ATOM 681 C CA . ALA A 1 92 ? -4.254 21.748 -7.381 1.00 62.75 92 ALA A CA 1
ATOM 682 C C . ALA A 1 92 ? -3.221 22.005 -6.263 1.00 62.75 92 ALA A C 1
ATOM 684 O O . ALA A 1 92 ? -3.064 23.122 -5.773 1.00 62.75 92 ALA A O 1
ATOM 685 N N . LEU A 1 93 ? -2.549 20.935 -5.834 1.00 62.94 93 LEU A N 1
ATOM 686 C CA . LEU A 1 93 ? -1.516 20.973 -4.819 1.00 62.94 93 LEU A CA 1
ATOM 687 C C . LEU A 1 93 ? -0.185 21.168 -5.529 1.00 62.94 93 LEU A C 1
ATOM 689 O O . LEU A 1 93 ? 0.213 20.333 -6.346 1.00 62.94 93 LEU A O 1
ATOM 693 N N . ASP A 1 94 ? 0.541 22.213 -5.144 1.00 54.78 94 ASP A N 1
ATOM 694 C CA . ASP A 1 94 ? 1.991 22.126 -5.182 1.00 54.78 94 ASP A CA 1
ATOM 695 C C . ASP A 1 94 ? 2.346 21.018 -4.200 1.00 54.78 94 ASP A C 1
ATOM 697 O O . ASP A 1 94 ? 2.175 21.190 -2.994 1.00 54.78 94 ASP A O 1
ATOM 701 N N . PHE A 1 95 ? 2.779 19.855 -4.694 1.00 53.47 95 PHE A N 1
ATOM 702 C CA . PHE A 1 95 ? 3.483 18.923 -3.827 1.00 53.47 95 PHE A CA 1
ATOM 703 C C . PHE A 1 95 ? 4.664 19.708 -3.274 1.00 53.47 95 PHE A C 1
ATOM 705 O O . PHE A 1 95 ? 5.584 20.010 -4.046 1.00 53.47 95 PHE A O 1
ATOM 712 N N . PRO A 1 96 ? 4.691 20.036 -1.968 1.00 51.03 96 PRO A N 1
ATOM 713 C CA . PRO A 1 96 ? 5.962 20.406 -1.396 1.00 51.03 96 PRO A CA 1
ATOM 714 C C . PRO A 1 96 ? 6.866 19.210 -1.701 1.00 51.03 96 PRO A C 1
ATOM 716 O O . PRO A 1 96 ? 6.417 18.061 -1.603 1.00 51.03 96 PRO A O 1
ATOM 719 N N . GLU A 1 97 ? 8.125 19.432 -2.084 1.00 49.97 97 GLU A N 1
ATOM 720 C CA . GLU A 1 97 ? 9.127 18.420 -1.761 1.00 49.97 97 GLU A CA 1
ATOM 721 C C . GLU A 1 97 ? 8.847 18.080 -0.305 1.00 49.97 97 GLU A C 1
ATOM 723 O O . GLU A 1 97 ? 8.989 18.952 0.556 1.00 49.97 97 GLU A O 1
ATOM 728 N N . THR A 1 98 ? 8.310 16.886 -0.048 1.00 46.56 98 THR A N 1
ATOM 729 C CA . THR A 1 98 ? 8.019 16.416 1.293 1.00 46.56 98 THR A CA 1
ATOM 730 C C . THR A 1 98 ? 9.383 16.238 1.921 1.00 46.56 98 THR A C 1
ATOM 732 O O . THR A 1 98 ? 9.948 15.148 1.952 1.00 46.56 98 THR A O 1
ATOM 735 N N . ARG A 1 99 ? 9.974 17.349 2.363 1.00 45.28 99 ARG A N 1
ATOM 736 C CA . ARG A 1 99 ? 10.958 17.343 3.413 1.00 45.28 99 ARG A CA 1
ATOM 737 C C . ARG A 1 99 ? 10.180 16.677 4.517 1.00 45.28 99 ARG A C 1
ATOM 739 O O . ARG A 1 99 ? 9.248 17.279 5.049 1.00 45.28 99 ARG A O 1
ATOM 746 N N . HIS A 1 100 ? 10.507 15.414 4.787 1.00 46.09 100 HIS A N 1
ATOM 747 C CA . HIS A 1 100 ? 10.254 14.864 6.104 1.00 46.09 100 HIS A CA 1
ATOM 748 C C . HIS A 1 100 ? 10.554 16.013 7.061 1.00 46.09 100 HIS A C 1
ATOM 750 O O . HIS A 1 100 ? 11.668 16.553 6.960 1.00 46.09 100 HIS A O 1
ATOM 756 N N . PRO A 1 101 ? 9.571 16.498 7.847 1.00 49.19 101 PRO A N 1
ATOM 757 C CA . PRO A 1 101 ? 9.877 17.512 8.834 1.00 49.19 101 PRO A CA 1
ATOM 758 C C . PRO A 1 101 ? 11.099 16.970 9.555 1.00 49.19 101 PRO A C 1
ATOM 760 O O . PRO A 1 101 ? 11.084 15.806 9.971 1.00 49.19 101 PRO A O 1
ATOM 763 N N . ALA A 1 102 ? 12.200 17.738 9.525 1.00 50.56 102 ALA A N 1
ATOM 764 C CA . ALA A 1 102 ? 13.429 17.321 10.183 1.00 50.56 102 ALA A CA 1
ATOM 765 C C . ALA A 1 102 ? 12.982 16.833 11.556 1.00 50.56 102 ALA A C 1
ATOM 767 O O . ALA A 1 102 ? 12.199 17.576 12.166 1.00 50.56 102 ALA A O 1
ATOM 768 N N . PRO A 1 103 ? 13.323 15.586 11.952 1.00 54.12 103 PRO A N 1
ATOM 769 C CA . PRO A 1 103 ? 12.798 15.011 13.177 1.00 54.12 103 PRO A CA 1
ATOM 770 C C . PRO A 1 103 ? 12.941 16.101 14.217 1.00 54.12 103 PRO A C 1
ATOM 772 O O . PRO A 1 103 ? 14.043 16.642 14.378 1.00 54.12 103 PRO A O 1
ATOM 775 N N . SER A 1 104 ? 11.807 16.544 14.777 1.00 54.53 104 SER A N 1
ATOM 776 C CA . SER A 1 104 ? 11.869 17.566 15.806 1.00 54.53 104 SER A CA 1
ATOM 777 C C . SER A 1 104 ? 12.897 17.043 16.794 1.00 54.53 104 SER A C 1
ATOM 779 O O . SER A 1 104 ? 12.961 15.834 17.039 1.00 54.53 104 SER A O 1
ATOM 781 N N . THR A 1 105 ? 13.789 17.911 17.263 1.00 47.66 105 THR A N 1
ATOM 782 C CA . THR A 1 105 ? 14.696 17.591 18.363 1.00 47.66 105 THR A CA 1
ATOM 783 C C . THR A 1 105 ? 13.825 17.370 19.597 1.00 47.66 105 THR A C 1
ATOM 785 O O . THR A 1 105 ? 13.729 18.219 20.478 1.00 47.66 105 THR A O 1
ATOM 788 N N . ALA A 1 106 ? 13.064 16.282 19.583 1.00 48.78 106 ALA A N 1
ATOM 789 C CA . ALA A 1 106 ? 12.245 15.813 20.655 1.00 48.78 106 ALA A CA 1
ATOM 790 C C . ALA A 1 106 ? 13.249 15.367 21.698 1.00 48.78 106 ALA A C 1
ATOM 792 O O . ALA A 1 106 ? 14.138 14.557 21.428 1.00 48.78 106 ALA A O 1
ATOM 793 N N . GLN A 1 107 ? 13.148 16.030 22.842 1.00 50.00 107 GLN A N 1
ATOM 794 C CA . GLN A 1 107 ? 13.982 15.831 24.007 1.00 50.00 107 GLN A CA 1
ATOM 795 C C . GLN A 1 107 ? 14.238 14.338 24.218 1.00 50.00 107 GLN A C 1
ATOM 797 O O . GLN A 1 107 ? 13.313 13.527 24.171 1.00 50.00 107 GLN A O 1
ATOM 802 N N . GLU A 1 108 ? 15.510 14.000 24.410 1.00 48.47 108 GLU A N 1
ATOM 803 C CA . GLU A 1 108 ? 15.995 12.663 24.733 1.00 48.47 108 GLU A CA 1
ATOM 804 C C . GLU A 1 108 ? 15.235 12.131 25.958 1.00 48.47 108 GLU A C 1
ATOM 806 O O . GLU A 1 108 ? 15.536 12.461 27.102 1.00 48.47 108 GLU A O 1
ATOM 811 N N . GLY A 1 109 ? 14.169 11.373 25.703 1.00 50.22 109 GLY A N 1
ATOM 812 C CA . GLY A 1 109 ? 13.235 10.952 26.739 1.00 50.22 109 GLY A CA 1
ATOM 813 C C . GLY A 1 109 ? 11.918 10.438 26.169 1.00 50.22 109 GLY A C 1
ATOM 814 O O . GLY A 1 109 ? 10.877 11.045 26.376 1.00 50.22 109 GLY A O 1
ATOM 815 N N . LEU A 1 110 ? 11.970 9.290 25.483 1.00 58.38 110 LEU A N 1
ATOM 816 C CA . LEU A 1 110 ? 10.819 8.406 25.229 1.00 58.38 110 LEU A CA 1
ATOM 817 C C . LEU A 1 110 ? 9.714 8.954 24.302 1.00 58.38 110 LEU A C 1
ATOM 819 O O . LEU A 1 110 ? 8.531 8.909 24.635 1.00 58.38 110 LEU A O 1
ATOM 823 N N . MET A 1 111 ? 10.058 9.376 23.085 1.00 61.16 111 MET A N 1
ATOM 824 C CA . MET A 1 111 ? 9.051 9.405 22.016 1.00 61.16 111 MET A CA 1
ATOM 825 C C . MET A 1 111 ? 8.756 7.963 21.591 1.00 61.16 111 MET A C 1
ATOM 827 O O . MET A 1 111 ? 9.586 7.311 20.956 1.00 61.16 111 MET A O 1
ATOM 831 N N . GLN A 1 112 ? 7.591 7.442 21.980 1.00 72.81 112 GLN A N 1
ATOM 832 C CA . GLN A 1 112 ? 7.105 6.160 21.478 1.00 72.81 112 GLN A CA 1
ATOM 833 C C . GLN A 1 112 ? 6.878 6.289 19.968 1.00 72.81 112 GLN A C 1
ATOM 835 O O . GLN A 1 112 ? 6.130 7.161 19.522 1.00 72.81 112 GLN A O 1
ATOM 840 N N . LEU A 1 113 ? 7.540 5.437 19.183 1.00 80.94 113 LEU A N 1
ATOM 841 C CA . LEU A 1 113 ? 7.354 5.391 17.736 1.00 80.94 113 LEU A CA 1
ATOM 842 C C . LEU A 1 113 ? 5.879 5.108 17.421 1.00 80.94 113 LEU A C 1
ATOM 844 O O . LEU A 1 113 ? 5.321 4.121 17.906 1.00 80.94 113 LEU A O 1
ATOM 848 N N . HIS A 1 114 ? 5.274 5.975 16.607 1.00 87.06 114 HIS A N 1
ATOM 849 C CA . HIS A 1 114 ? 3.935 5.779 16.061 1.00 87.06 114 HIS A CA 1
ATOM 850 C C . HIS A 1 114 ? 4.058 5.292 14.617 1.00 87.06 114 HIS A C 1
ATOM 852 O O . HIS A 1 114 ? 4.649 5.970 13.780 1.00 87.06 114 HIS A O 1
ATOM 858 N N . ILE A 1 115 ? 3.535 4.100 14.342 1.00 89.12 115 ILE A N 1
ATOM 859 C CA . ILE A 1 115 ? 3.605 3.438 13.039 1.00 89.12 115 ILE A CA 1
ATOM 860 C C . ILE A 1 115 ? 2.216 3.453 12.394 1.00 89.12 115 ILE A C 1
ATOM 862 O O . ILE A 1 115 ? 1.255 2.947 12.972 1.00 89.12 115 ILE A O 1
ATOM 866 N N . GLY A 1 116 ? 2.107 4.032 11.199 1.00 91.94 116 GLY A N 1
ATOM 867 C CA . GLY A 1 116 ? 0.886 4.021 10.393 1.00 91.94 116 GLY A CA 1
ATOM 868 C C . GLY A 1 116 ? 0.969 2.994 9.265 1.00 91.94 116 GLY A C 1
ATOM 869 O O . GLY A 1 116 ? 1.916 3.022 8.481 1.00 91.94 116 GLY A O 1
ATOM 870 N N . PHE A 1 117 ? -0.030 2.124 9.152 1.00 93.44 117 PHE A N 1
ATOM 871 C CA . PHE A 1 117 ? -0.201 1.189 8.043 1.00 93.44 117 PHE A CA 1
ATOM 872 C C . PHE A 1 117 ? -1.408 1.600 7.212 1.00 93.44 117 PHE A C 1
ATOM 874 O O . PHE A 1 117 ? -2.492 1.780 7.755 1.00 93.44 117 PHE A O 1
ATOM 881 N N . ILE A 1 118 ? -1.239 1.707 5.898 1.00 94.69 118 ILE A N 1
ATOM 882 C CA . ILE A 1 118 ? -2.334 1.917 4.951 1.00 94.69 118 ILE A CA 1
ATOM 883 C C . ILE A 1 118 ? -2.409 0.711 4.023 1.00 94.69 118 ILE A C 1
ATOM 885 O O . ILE A 1 118 ? -1.397 0.321 3.440 1.00 94.69 118 ILE A O 1
ATOM 889 N N . THR A 1 119 ? -3.576 0.076 3.922 1.00 93.88 119 THR A N 1
ATOM 890 C CA . THR A 1 119 ? -3.707 -1.131 3.100 1.00 93.88 119 THR A CA 1
ATOM 891 C C . THR A 1 119 ? -5.133 -1.368 2.585 1.00 93.88 119 THR A C 1
ATOM 893 O O . THR A 1 119 ? -6.100 -1.205 3.338 1.00 93.88 119 THR A O 1
ATOM 896 N N . PRO A 1 120 ? -5.292 -1.787 1.315 1.00 94.12 120 PRO A N 1
ATOM 897 C CA . PRO A 1 120 ? -6.545 -2.328 0.791 1.00 94.12 120 PRO A CA 1
ATOM 898 C C . PRO A 1 120 ? -6.722 -3.831 1.069 1.00 94.12 120 PRO A C 1
ATOM 900 O O . PRO A 1 120 ? -7.733 -4.408 0.686 1.00 94.12 120 PRO A O 1
ATOM 903 N N . ASP A 1 121 ? -5.774 -4.467 1.755 1.00 94.31 121 ASP A N 1
ATOM 904 C CA . ASP A 1 121 ? -5.602 -5.921 1.722 1.00 94.31 121 ASP A CA 1
ATOM 905 C C . ASP A 1 121 ? -5.716 -6.598 3.094 1.00 94.31 121 ASP A C 1
ATOM 907 O O . ASP A 1 121 ? -5.312 -7.749 3.272 1.00 94.31 121 ASP A O 1
ATOM 911 N N . ALA A 1 122 ? -6.254 -5.890 4.085 1.00 92.38 122 ALA A N 1
ATOM 912 C CA . ALA A 1 122 ? -6.551 -6.442 5.403 1.00 92.38 122 ALA A CA 1
ATOM 913 C C . ALA A 1 122 ? -7.835 -7.290 5.344 1.00 92.38 122 ALA A C 1
ATOM 915 O O . ALA A 1 122 ? -8.885 -6.878 5.829 1.00 92.38 122 ALA A O 1
ATOM 916 N N . ASN A 1 123 ? -7.759 -8.436 4.671 1.00 92.62 123 ASN A N 1
ATOM 917 C CA . ASN A 1 123 ? -8.853 -9.387 4.482 1.00 92.62 123 ASN A CA 1
ATOM 918 C C . ASN A 1 123 ? -8.299 -10.816 4.323 1.00 92.62 123 ASN A C 1
ATOM 920 O O . ASN A 1 123 ? -7.122 -10.996 4.004 1.00 92.62 123 ASN A O 1
ATOM 924 N N . GLY A 1 124 ? -9.133 -11.836 4.529 1.00 91.50 124 GLY A N 1
ATOM 925 C CA . GLY A 1 124 ? -8.680 -13.234 4.572 1.00 91.50 124 GLY A CA 1
ATOM 926 C C . GLY A 1 124 ? -8.356 -13.839 3.203 1.00 91.50 124 GLY A C 1
ATOM 927 O O . GLY A 1 124 ? -7.641 -14.840 3.104 1.00 91.50 124 GLY A O 1
ATOM 928 N N . ALA A 1 125 ? -8.857 -13.233 2.125 1.00 93.00 125 ALA A N 1
ATOM 929 C CA . ALA A 1 125 ? -8.626 -13.701 0.761 1.00 93.00 125 ALA A CA 1
ATOM 930 C C . ALA A 1 125 ? -7.313 -13.175 0.154 1.00 93.00 125 ALA A C 1
ATOM 932 O O . ALA A 1 125 ? -6.834 -13.743 -0.831 1.00 93.00 125 ALA A O 1
ATOM 933 N N . HIS A 1 126 ? -6.729 -12.108 0.712 1.00 93.19 126 HIS A N 1
ATOM 934 C CA . HIS A 1 126 ? -5.525 -11.487 0.172 1.00 93.19 126 HIS A CA 1
ATOM 935 C C . HIS A 1 126 ? -4.242 -12.021 0.837 1.00 93.19 126 HIS A C 1
ATOM 937 O O . HIS A 1 126 ? -4.187 -12.132 2.066 1.00 93.19 126 HIS A O 1
ATOM 943 N N . PRO A 1 127 ? -3.159 -12.285 0.073 1.00 92.81 127 PRO A N 1
ATOM 944 C CA . PRO A 1 127 ? -1.897 -12.776 0.634 1.00 92.81 127 PRO A CA 1
ATOM 945 C C . PRO A 1 127 ? -1.310 -11.889 1.737 1.00 92.81 127 PRO A C 1
ATOM 947 O O . PRO A 1 127 ? -0.775 -12.402 2.717 1.00 92.81 127 PRO A O 1
ATOM 950 N N . LEU A 1 128 ? -1.425 -10.559 1.610 1.00 92.50 128 LEU A N 1
ATOM 951 C CA . LEU A 1 128 ? -0.977 -9.640 2.664 1.00 92.50 128 LEU A CA 1
ATOM 952 C C . LEU A 1 128 ? -1.726 -9.898 3.976 1.00 92.50 128 LEU A C 1
ATOM 954 O O . LEU A 1 128 ? -1.088 -9.952 5.023 1.00 92.50 128 LEU A O 1
ATOM 958 N N . GLY A 1 129 ? -3.046 -10.086 3.912 1.00 90.94 129 GLY A N 1
ATOM 959 C CA . GLY A 1 129 ? -3.880 -10.353 5.075 1.00 90.94 129 GLY A CA 1
ATOM 960 C C . GLY A 1 129 ? -3.422 -11.602 5.831 1.00 90.94 129 GLY A C 1
ATOM 961 O O . GLY A 1 129 ? -3.170 -11.560 7.033 1.00 90.94 129 GLY A O 1
ATOM 962 N N . GLN A 1 130 ? -3.188 -12.686 5.092 1.00 91.38 130 GLN A N 1
ATOM 963 C CA . GLN A 1 130 ? -2.735 -13.964 5.648 1.00 91.38 130 GLN A CA 1
ATOM 964 C C . GLN A 1 130 ? -1.332 -13.888 6.273 1.00 91.38 130 GLN A C 1
ATOM 966 O O . GLN A 1 130 ? -1.063 -14.547 7.275 1.00 91.38 130 GLN A O 1
ATOM 971 N N . LEU A 1 131 ? -0.426 -13.093 5.693 1.00 90.31 131 LEU A N 1
ATOM 972 C CA . LEU A 1 131 ? 0.958 -12.983 6.163 1.00 90.31 131 LEU A CA 1
ATOM 973 C C . LEU A 1 131 ? 1.117 -12.002 7.329 1.00 90.31 131 LEU A C 1
ATOM 975 O O . LEU A 1 131 ? 1.888 -12.256 8.253 1.00 90.31 131 LEU A O 1
ATOM 979 N N . MET A 1 132 ? 0.418 -10.870 7.281 1.00 88.94 132 MET A N 1
ATOM 980 C CA . MET A 1 132 ? 0.630 -9.768 8.219 1.00 88.94 132 MET A CA 1
ATOM 981 C C . MET A 1 132 ? -0.245 -9.855 9.469 1.00 88.94 132 MET A C 1
ATOM 983 O O . MET A 1 132 ? 0.135 -9.262 10.477 1.00 88.94 132 MET A O 1
ATOM 987 N N . ALA A 1 133 ? -1.341 -10.622 9.458 1.00 79.81 133 ALA A N 1
ATOM 988 C CA . ALA A 1 133 ? -2.192 -10.809 10.638 1.00 79.81 133 ALA A CA 1
ATOM 989 C C . ALA A 1 133 ? -1.385 -11.250 11.877 1.00 79.81 133 ALA A C 1
ATOM 991 O O . ALA A 1 133 ? -1.517 -10.670 12.952 1.00 79.81 133 ALA A O 1
ATOM 992 N N . GLY A 1 134 ? -0.455 -12.201 11.715 1.00 80.25 134 GLY A N 1
ATOM 993 C CA . GLY A 1 134 ? 0.422 -12.647 12.806 1.00 80.25 134 GLY A CA 1
ATOM 994 C C . GLY A 1 134 ? 1.464 -11.609 13.243 1.00 80.25 134 GLY A C 1
ATOM 995 O O . GLY A 1 134 ? 1.861 -11.587 14.404 1.00 80.25 134 GLY A O 1
ATOM 996 N N . VAL A 1 135 ? 1.891 -10.722 12.338 1.00 84.19 135 VAL A N 1
ATOM 997 C CA . VAL A 1 135 ? 2.868 -9.661 12.639 1.00 84.19 135 VAL A CA 1
ATOM 998 C C . VAL A 1 135 ? 2.231 -8.561 13.482 1.00 84.19 135 VAL A C 1
ATOM 1000 O O . VAL A 1 135 ? 2.865 -8.061 14.407 1.00 84.19 135 VAL A O 1
ATOM 1003 N N . PHE A 1 136 ? 0.975 -8.204 13.206 1.00 80.12 136 PHE A N 1
ATOM 1004 C CA . PHE A 1 136 ? 0.264 -7.152 13.937 1.00 80.12 136 PHE A CA 1
ATOM 1005 C C . PHE A 1 136 ? 0.140 -7.443 15.436 1.00 80.12 136 PHE A C 1
ATOM 1007 O O . PHE A 1 136 ? 0.230 -6.522 16.244 1.00 80.12 136 PHE A O 1
ATOM 1014 N N . HIS A 1 137 ? 0.058 -8.715 15.828 1.00 73.19 137 HIS A N 1
ATOM 1015 C CA . HIS A 1 137 ? 0.071 -9.098 17.239 1.00 73.19 137 HIS A CA 1
ATOM 1016 C C . HIS A 1 137 ? 1.366 -8.680 17.966 1.00 73.19 137 HIS A C 1
ATOM 1018 O O . HIS A 1 137 ? 1.330 -8.200 19.100 1.00 73.19 137 HIS A O 1
ATOM 1024 N N . GLU A 1 138 ? 2.517 -8.791 17.299 1.00 81.25 138 GLU A N 1
ATOM 1025 C CA . GLU A 1 138 ? 3.821 -8.407 17.860 1.00 81.25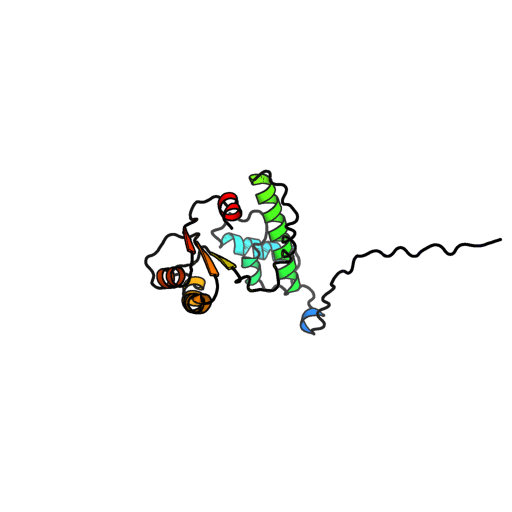 138 GLU A CA 1
ATOM 1026 C C . GLU A 1 138 ? 4.036 -6.886 17.876 1.00 81.25 138 GLU A C 1
ATOM 1028 O O . GLU A 1 138 ? 4.855 -6.369 18.644 1.00 81.25 138 GLU A O 1
ATOM 1033 N N . LEU A 1 139 ? 3.280 -6.147 17.057 1.00 78.62 139 LEU A N 1
ATOM 1034 C CA . LEU A 1 139 ? 3.358 -4.689 16.974 1.00 78.62 139 LEU A CA 1
ATOM 1035 C C . LEU A 1 139 ? 2.650 -3.969 18.127 1.00 78.62 139 LEU A C 1
ATOM 1037 O O . LEU A 1 139 ? 2.866 -2.771 18.287 1.00 78.62 139 LEU A O 1
ATOM 1041 N N . THR A 1 140 ? 1.921 -4.687 18.989 1.00 72.88 140 THR A N 1
ATOM 1042 C CA . THR A 1 140 ? 1.244 -4.162 20.198 1.00 72.88 140 THR A CA 1
ATOM 1043 C C . THR A 1 140 ? 2.174 -3.440 21.185 1.00 72.88 140 THR A C 1
ATOM 1045 O O . THR A 1 140 ? 1.725 -2.708 22.064 1.00 72.88 140 THR A O 1
ATOM 1048 N N . ARG A 1 141 ? 3.495 -3.618 21.055 1.00 78.12 141 ARG A N 1
ATOM 1049 C CA . ARG A 1 141 ? 4.516 -2.890 21.835 1.00 78.12 141 ARG A CA 1
ATOM 1050 C C . ARG A 1 141 ? 4.737 -1.453 21.348 1.00 78.12 141 ARG A C 1
ATOM 1052 O O . ARG A 1 141 ? 5.379 -0.656 22.036 1.00 78.12 141 ARG A O 1
ATOM 1059 N N . HIS A 1 142 ? 4.245 -1.120 20.161 1.00 84.38 142 HIS A N 1
ATOM 1060 C CA . HIS A 1 142 ? 4.352 0.189 19.531 1.00 84.38 142 HIS A CA 1
ATOM 1061 C C . HIS A 1 142 ? 2.975 0.813 19.386 1.00 84.38 142 HIS A C 1
ATOM 1063 O O . HIS A 1 142 ? 1.978 0.108 19.301 1.00 84.38 142 HIS A O 1
ATOM 1069 N N . ARG A 1 143 ? 2.934 2.145 19.307 1.00 88.69 143 ARG A N 1
ATOM 1070 C CA . ARG A 1 143 ? 1.691 2.824 18.971 1.00 88.69 143 ARG A CA 1
ATOM 1071 C C . ARG A 1 143 ? 1.432 2.630 17.481 1.00 88.69 143 ARG A C 1
ATOM 1073 O O . ARG A 1 143 ? 2.273 2.999 16.662 1.00 88.69 143 ARG A O 1
ATOM 1080 N N . THR A 1 144 ? 0.288 2.079 17.119 1.00 91.38 144 THR A N 1
ATOM 1081 C CA . THR A 1 144 ? -0.027 1.662 15.752 1.00 91.38 144 THR A CA 1
ATOM 1082 C C . THR A 1 144 ? -1.367 2.221 15.289 1.00 91.38 144 THR A C 1
ATOM 1084 O O . THR A 1 144 ? -2.355 2.245 16.021 1.00 91.38 144 THR A O 1
ATOM 1087 N N . SER A 1 145 ? -1.409 2.699 14.048 1.00 93.88 145 SER A N 1
ATOM 1088 C CA . SER A 1 145 ? -2.650 3.084 13.377 1.00 93.88 145 SER A CA 1
ATOM 1089 C C . SER A 1 145 ? -2.796 2.323 12.072 1.00 93.88 145 SER A C 1
ATOM 1091 O O . SER A 1 145 ? -1.860 2.269 11.278 1.00 93.88 145 SER A O 1
ATOM 1093 N N . LEU A 1 146 ? -3.975 1.763 11.844 1.00 94.31 146 LEU A N 1
ATOM 1094 C CA . LEU A 1 146 ? -4.337 1.015 10.654 1.00 94.31 146 LEU A CA 1
ATOM 1095 C C . LEU A 1 146 ? -5.411 1.779 9.872 1.00 94.31 146 LEU A C 1
ATOM 1097 O O . LEU A 1 146 ? -6.501 2.031 10.378 1.00 94.31 146 LEU A O 1
ATOM 1101 N N . PHE A 1 147 ? -5.094 2.139 8.631 1.00 96.81 147 PHE A N 1
ATOM 1102 C CA . PHE A 1 147 ? -5.976 2.805 7.677 1.00 96.81 147 PHE A CA 1
ATOM 1103 C C . PHE A 1 147 ? -6.421 1.794 6.620 1.00 96.81 147 PHE A C 1
ATOM 1105 O O . PHE A 1 147 ? -5.645 1.381 5.753 1.00 96.81 147 PHE A O 1
ATOM 1112 N N . LEU A 1 148 ? -7.677 1.380 6.708 1.00 95.94 148 LEU A N 1
ATOM 1113 C CA . LEU A 1 148 ? -8.258 0.319 5.898 1.00 95.94 148 LEU A CA 1
ATOM 1114 C C . LEU A 1 148 ? -8.918 0.908 4.658 1.00 95.94 148 LEU A C 1
ATOM 1116 O O . LEU A 1 148 ? -9.809 1.747 4.758 1.00 95.94 148 LEU A O 1
ATOM 1120 N N . MET A 1 149 ? -8.500 0.436 3.489 1.00 94.25 149 MET A N 1
ATOM 1121 C CA . MET A 1 149 ? -9.082 0.814 2.196 1.00 94.25 149 MET A CA 1
ATOM 1122 C C . MET A 1 149 ? -10.000 -0.281 1.630 1.00 94.25 149 MET A C 1
ATOM 1124 O O . MET A 1 149 ? -10.310 -0.285 0.439 1.00 94.25 149 MET A O 1
ATOM 1128 N N . CYS A 1 150 ? -10.408 -1.227 2.477 1.00 91.94 150 CYS A N 1
ATOM 1129 C CA . CYS A 1 150 ? -11.300 -2.325 2.137 1.00 91.94 150 CYS A CA 1
ATOM 1130 C C . CYS A 1 150 ? -12.409 -2.489 3.175 1.00 91.94 150 CYS A C 1
ATOM 1132 O O . CYS A 1 150 ? -12.223 -2.250 4.375 1.00 91.94 150 CYS A O 1
ATOM 1134 N N . ARG A 1 151 ? -13.555 -2.974 2.689 1.00 91.06 151 ARG A N 1
ATOM 1135 C CA . ARG A 1 151 ? -14.677 -3.372 3.539 1.00 91.06 151 ARG A CA 1
ATOM 1136 C C . ARG A 1 151 ? -14.279 -4.557 4.412 1.00 91.06 151 ARG A C 1
ATOM 1138 O O . ARG A 1 151 ? -13.507 -5.406 3.978 1.00 91.06 151 ARG A O 1
ATOM 1145 N N . ASP A 1 152 ? -14.855 -4.606 5.605 1.00 93.50 152 ASP A N 1
ATOM 1146 C CA . ASP A 1 152 ? -14.797 -5.787 6.459 1.00 93.50 152 ASP A CA 1
ATOM 1147 C C . ASP A 1 152 ? -15.454 -6.985 5.748 1.00 93.50 152 ASP A C 1
ATOM 1149 O O . ASP A 1 152 ? -16.597 -6.901 5.284 1.00 93.50 152 ASP A O 1
ATOM 1153 N N . ASP A 1 153 ? -14.698 -8.073 5.611 1.00 93.88 153 ASP A N 1
ATOM 1154 C CA . ASP A 1 153 ? -15.120 -9.335 5.002 1.00 93.88 153 ASP A CA 1
ATOM 1155 C C . ASP A 1 153 ? -15.500 -10.401 6.048 1.00 93.88 153 ASP A C 1
ATOM 1157 O O . ASP A 1 153 ? -15.850 -11.524 5.681 1.00 93.88 153 ASP A O 1
ATOM 1161 N N . GLY A 1 154 ? -15.440 -10.063 7.341 1.00 95.50 154 GLY A N 1
ATOM 1162 C CA . GLY A 1 154 ? -15.696 -10.965 8.462 1.00 95.50 154 GLY A CA 1
ATOM 1163 C C . GLY A 1 154 ? -14.617 -12.030 8.662 1.00 95.50 154 GLY A C 1
ATOM 1164 O O . GLY A 1 154 ? -14.840 -12.992 9.403 1.00 95.50 154 GLY A O 1
ATOM 1165 N N . SER A 1 155 ? -13.470 -11.909 7.987 1.00 95.19 155 SER A N 1
ATOM 1166 C CA . SER A 1 155 ? -12.370 -12.859 8.119 1.00 95.19 155 SER A CA 1
ATOM 1167 C C . SER A 1 155 ? -11.694 -12.762 9.483 1.00 95.19 155 SER A C 1
ATOM 1169 O O . SER A 1 155 ? -11.701 -11.729 10.158 1.00 95.19 155 SER A O 1
ATOM 1171 N N . ARG A 1 156 ? -11.054 -13.862 9.885 1.00 93.75 156 ARG A N 1
ATOM 1172 C CA . ARG A 1 156 ? -10.230 -13.875 11.093 1.00 93.75 156 ARG A CA 1
ATOM 1173 C C . ARG A 1 156 ? -9.038 -12.932 10.942 1.00 93.75 156 ARG A C 1
ATOM 1175 O O . ARG A 1 156 ? -8.703 -12.233 11.887 1.00 93.75 156 ARG A O 1
ATOM 1182 N N . GLU A 1 157 ? -8.429 -12.899 9.761 1.00 93.25 157 GLU A N 1
ATOM 1183 C CA . GLU A 1 157 ? -7.308 -12.023 9.444 1.00 93.25 157 GLU A CA 1
ATOM 1184 C C . GLU A 1 157 ? -7.694 -10.570 9.705 1.00 93.25 157 GLU A C 1
ATOM 1186 O O . GLU A 1 157 ? -6.981 -9.879 10.424 1.00 93.25 157 GLU A O 1
ATOM 1191 N N . ARG A 1 158 ? -8.859 -10.121 9.216 1.00 94.00 158 ARG A N 1
ATOM 1192 C CA . ARG A 1 158 ? -9.356 -8.772 9.500 1.00 94.00 158 ARG A CA 1
ATOM 1193 C C . ARG A 1 158 ? -9.430 -8.497 11.004 1.00 94.00 158 ARG A C 1
ATOM 1195 O O . ARG A 1 158 ? -8.893 -7.486 11.451 1.00 94.00 158 ARG A O 1
ATOM 1202 N N . ALA A 1 159 ? -10.011 -9.407 11.783 1.00 93.06 159 ALA A N 1
ATOM 1203 C CA . ALA A 1 159 ? -10.083 -9.267 13.238 1.00 93.06 159 ALA A CA 1
ATOM 1204 C C . ALA A 1 159 ? -8.692 -9.201 13.903 1.00 93.06 159 ALA A C 1
ATOM 1206 O O . ALA A 1 159 ? -8.485 -8.391 14.805 1.00 93.06 159 ALA A O 1
ATOM 1207 N N . ASP A 1 160 ? -7.730 -10.002 13.439 1.00 91.19 160 ASP A N 1
ATOM 1208 C CA . ASP A 1 160 ? -6.360 -10.025 13.968 1.00 91.19 160 ASP A CA 1
ATOM 1209 C C . ASP A 1 160 ? -5.616 -8.700 13.683 1.00 91.19 160 ASP A C 1
ATOM 1211 O O . ASP A 1 160 ? -4.914 -8.183 14.555 1.00 91.19 160 ASP A O 1
ATOM 1215 N N . PHE A 1 161 ? -5.818 -8.095 12.505 1.00 91.81 161 PHE A N 1
ATOM 1216 C CA . PHE A 1 161 ? -5.302 -6.754 12.191 1.00 91.81 161 PHE A CA 1
ATOM 1217 C C . PHE A 1 161 ? -5.877 -5.680 13.116 1.00 91.81 161 PHE A C 1
ATOM 1219 O O . PHE A 1 161 ? -5.128 -4.862 13.650 1.00 91.81 161 PHE A O 1
ATOM 1226 N N . GLU A 1 162 ? -7.201 -5.666 13.293 1.00 92.38 162 GLU A N 1
ATOM 1227 C CA . GLU A 1 162 ? -7.873 -4.655 14.112 1.00 92.38 162 GLU A CA 1
ATOM 1228 C C . GLU A 1 162 ? -7.516 -4.794 15.594 1.00 92.38 162 GLU A C 1
ATOM 1230 O O . GLU A 1 162 ? -7.344 -3.786 16.274 1.00 92.38 162 GLU A O 1
ATOM 1235 N N . ALA A 1 163 ? -7.351 -6.026 16.085 1.00 91.00 163 ALA A N 1
ATOM 1236 C CA . ALA A 1 163 ? -6.929 -6.300 17.455 1.00 91.00 163 ALA A CA 1
ATOM 1237 C C . ALA A 1 163 ? -5.458 -5.933 17.718 1.00 91.00 163 ALA A C 1
ATOM 1239 O O . ALA A 1 163 ? -5.097 -5.632 18.856 1.00 91.00 163 ALA A O 1
ATOM 1240 N N . GLY A 1 164 ? -4.605 -5.980 16.689 1.00 89.19 164 GLY A N 1
ATOM 1241 C CA . GLY A 1 164 ? -3.190 -5.619 16.785 1.00 89.19 164 GLY A CA 1
ATOM 1242 C C . GLY A 1 164 ? -2.899 -4.124 16.628 1.00 89.19 164 GLY A C 1
ATOM 1243 O O . GLY A 1 164 ? -1.758 -3.716 16.838 1.00 89.19 164 GLY A O 1
ATOM 1244 N N . ALA A 1 165 ? -3.895 -3.312 16.257 1.00 91.19 165 ALA A N 1
ATOM 1245 C CA . ALA A 1 165 ? -3.750 -1.872 16.071 1.00 91.19 165 ALA A CA 1
ATOM 1246 C C . ALA A 1 165 ? -4.364 -1.077 17.237 1.00 91.19 165 ALA A C 1
ATOM 1248 O O . ALA A 1 165 ? -5.487 -1.346 17.656 1.00 91.19 165 ALA A O 1
ATOM 1249 N N . ASP A 1 166 ? -3.690 -0.028 17.723 1.00 91.94 166 ASP A N 1
ATOM 1250 C CA . ASP A 1 166 ? -4.282 0.869 18.737 1.00 91.94 166 ASP A CA 1
ATOM 1251 C C . ASP A 1 166 ? -5.436 1.702 18.168 1.00 91.94 166 ASP A C 1
ATOM 1253 O O . ASP A 1 166 ? -6.351 2.116 18.883 1.00 91.94 166 ASP A O 1
ATOM 1257 N N . GLN A 1 167 ? -5.354 2.024 16.877 1.00 93.38 167 GLN A N 1
ATOM 1258 C CA . GLN A 1 167 ? -6.381 2.766 16.165 1.00 93.38 167 GLN A CA 1
ATOM 1259 C C . GLN A 1 167 ? -6.629 2.144 14.805 1.00 93.38 167 GLN A C 1
ATOM 1261 O O . GLN A 1 167 ? -5.724 2.056 13.982 1.00 93.38 167 GLN A O 1
ATOM 1266 N N . THR A 1 168 ? -7.886 1.825 14.545 1.00 94.75 168 THR A N 1
ATOM 1267 C CA . THR A 1 168 ? -8.344 1.293 13.268 1.00 94.75 168 THR A CA 1
ATOM 1268 C C . THR A 1 168 ? -9.305 2.295 12.646 1.00 94.75 168 THR A C 1
ATOM 1270 O O . THR A 1 168 ? -10.261 2.732 13.288 1.00 94.75 168 THR A O 1
ATOM 1273 N N . LEU A 1 169 ? -9.034 2.698 11.406 1.00 96.06 169 LEU A N 1
ATOM 1274 C CA . LEU A 1 169 ? -9.851 3.640 10.653 1.00 96.06 169 LEU A CA 1
ATOM 1275 C C . LEU A 1 169 ? -10.228 3.035 9.308 1.00 96.06 169 LEU A C 1
ATOM 1277 O O . LEU A 1 169 ? -9.366 2.819 8.457 1.00 96.06 169 LEU A O 1
ATOM 1281 N N . ASP A 1 170 ? -11.525 2.829 9.098 1.00 95.62 170 ASP A N 1
ATOM 1282 C CA . ASP A 1 170 ? -12.064 2.575 7.767 1.00 95.62 170 ASP A CA 1
ATOM 1283 C C . ASP A 1 170 ? -12.068 3.883 6.970 1.00 95.62 170 ASP A C 1
ATOM 1285 O O . ASP A 1 170 ? -12.832 4.813 7.245 1.00 95.62 170 ASP A O 1
ATOM 1289 N N . VAL A 1 171 ? -11.164 3.958 5.998 1.00 95.81 171 VAL A N 1
ATOM 1290 C CA . VAL A 1 171 ? -11.037 5.074 5.060 1.00 95.81 171 VAL A CA 1
ATOM 1291 C C . VAL A 1 171 ? -11.545 4.690 3.669 1.00 95.81 171 VAL A C 1
ATOM 1293 O O . VAL A 1 171 ? -11.269 5.376 2.683 1.00 95.81 171 VAL A O 1
ATOM 1296 N N . THR A 1 172 ? -12.310 3.600 3.562 1.00 93.38 172 THR A N 1
ATOM 1297 C CA . THR A 1 172 ? -12.944 3.181 2.314 1.00 93.38 172 THR A CA 1
ATOM 1298 C C . THR A 1 172 ? -13.834 4.307 1.789 1.00 93.38 172 THR A C 1
ATOM 1300 O O . THR A 1 172 ? -14.743 4.790 2.462 1.00 93.38 172 THR A O 1
ATOM 1303 N N . GLY A 1 173 ? -13.567 4.749 0.561 1.00 88.81 173 GLY A N 1
ATOM 1304 C CA . GLY A 1 173 ? -14.304 5.841 -0.080 1.00 88.81 173 GLY A CA 1
ATOM 1305 C C . GLY A 1 173 ? -13.856 7.252 0.318 1.00 88.81 173 GLY A C 1
ATOM 1306 O O . GLY A 1 173 ? -14.393 8.219 -0.222 1.00 88.81 173 GLY A O 1
ATOM 1307 N N . TRP A 1 174 ? -12.869 7.402 1.206 1.00 91.38 174 TRP A N 1
ATOM 1308 C CA . TRP A 1 174 ? -12.237 8.700 1.438 1.00 91.38 174 TRP A CA 1
ATOM 1309 C C . TRP A 1 174 ? -11.421 9.112 0.212 1.00 91.38 174 TRP A C 1
ATOM 1311 O O . TRP A 1 174 ? -10.888 8.279 -0.523 1.00 91.38 174 TRP A O 1
ATOM 1321 N N . THR A 1 175 ? -11.289 10.419 -0.010 1.00 86.06 175 THR A N 1
ATOM 1322 C CA . THR A 1 175 ? -10.370 10.919 -1.036 1.00 86.06 175 THR A CA 1
ATOM 1323 C C . THR A 1 175 ? -8.921 10.740 -0.569 1.00 86.06 175 THR A C 1
ATOM 1325 O O . THR A 1 175 ? -8.660 10.842 0.634 1.00 86.06 175 THR A O 1
ATOM 1328 N N . PRO A 1 176 ? -7.946 10.554 -1.480 1.00 83.06 176 PRO A N 1
ATOM 1329 C CA . PRO A 1 176 ? -6.535 10.461 -1.098 1.00 83.06 176 PRO A CA 1
ATOM 1330 C C . PRO A 1 176 ? -6.055 11.637 -0.230 1.00 83.06 176 PRO A C 1
ATOM 1332 O O . PRO A 1 176 ? -5.291 11.437 0.709 1.00 83.06 176 PRO A O 1
ATOM 1335 N N . LEU A 1 177 ? -6.554 12.853 -0.488 1.00 82.00 177 LEU A N 1
ATOM 1336 C CA . LEU A 1 177 ? -6.238 14.042 0.309 1.00 82.00 177 LEU A CA 1
ATOM 1337 C C . LEU A 1 177 ? -6.800 13.968 1.737 1.00 82.00 177 LEU A C 1
ATOM 1339 O O . LEU A 1 177 ? -6.125 14.365 2.683 1.00 82.00 177 LEU A O 1
ATOM 1343 N N . ALA A 1 178 ? -8.020 13.456 1.911 1.00 85.31 178 ALA A N 1
ATOM 1344 C CA . ALA A 1 178 ? -8.609 13.283 3.237 1.00 85.31 178 ALA A CA 1
ATOM 1345 C C . ALA A 1 178 ? -7.832 12.252 4.068 1.00 85.31 178 ALA A C 1
ATOM 1347 O O . ALA A 1 178 ? -7.609 12.474 5.257 1.00 85.31 178 ALA A O 1
ATOM 1348 N N . VAL A 1 179 ? -7.378 11.163 3.436 1.00 88.75 179 VAL A N 1
ATOM 1349 C CA . VAL A 1 179 ? -6.513 10.168 4.087 1.00 88.75 179 VAL A CA 1
ATOM 1350 C C . VAL A 1 179 ? -5.165 10.787 4.458 1.00 88.75 179 VAL A C 1
ATOM 1352 O O . VAL A 1 179 ? -4.747 10.674 5.605 1.00 88.75 179 VAL A O 1
ATOM 1355 N N . ALA A 1 180 ? -4.522 11.509 3.535 1.00 85.31 180 ALA A N 1
ATOM 1356 C CA . ALA A 1 180 ? -3.235 12.160 3.783 1.00 85.31 180 ALA A CA 1
ATOM 1357 C C . ALA A 1 180 ? -3.289 13.199 4.915 1.00 85.31 180 ALA A C 1
ATOM 1359 O O . ALA A 1 180 ? -2.363 13.263 5.706 1.00 85.31 180 ALA A O 1
ATOM 1360 N N . ASN A 1 181 ? -4.371 13.976 5.029 1.00 83.19 181 ASN A N 1
ATOM 1361 C CA . ASN A 1 181 ? -4.550 14.947 6.119 1.00 83.19 181 ASN A CA 1
ATOM 1362 C C . ASN A 1 181 ? -4.823 14.296 7.483 1.00 83.19 181 ASN A C 1
ATOM 1364 O O . ASN A 1 181 ? -4.765 14.973 8.511 1.00 83.19 181 ASN A O 1
ATOM 1368 N N . LYS A 1 182 ? -5.222 13.022 7.493 1.00 86.44 182 LYS A N 1
ATOM 1369 C CA . LYS A 1 182 ? -5.510 12.282 8.719 1.00 86.44 182 LYS A CA 1
ATOM 1370 C C . LYS A 1 182 ? -4.262 11.616 9.307 1.00 86.44 182 LYS A C 1
ATOM 1372 O O . LYS A 1 182 ? -4.239 11.412 10.523 1.00 86.44 182 LYS A O 1
ATOM 1377 N N . ILE A 1 183 ? -3.303 11.258 8.451 1.00 85.12 183 ILE A N 1
ATOM 1378 C CA . ILE A 1 183 ? -1.984 10.706 8.801 1.00 85.12 183 ILE A CA 1
ATOM 1379 C C . ILE A 1 183 ? -1.099 11.828 9.348 1.00 85.12 183 ILE A C 1
ATOM 1381 O O . ILE A 1 183 ? -0.490 11.601 10.416 1.00 85.12 183 ILE A O 1
#

Sequence (183 aa):
GQKVRSSEANSPASRFSITCRCPCCRQEDSKYTPAELQRLAQSLAKTSKDDQDGPGLPAFTALSLPLTPREAADVAAQHLTLAKARVASQLALDFPETRHPAPSTAQEGLMQLHIGFITPDANGAHPLGQLMAGVFHELTRHRTSLFLMCRDDGSRERADFEAGADQTLDVTGWTPLAVANKI

Foldseek 3Di:
DDDDDDDDDDDPPPDPPPPPPDPLVPDDDWPDDPVRVLVQQVVVVVVDPCPPQPPARDLVNCVVDPGRPVVSVVRVVVSVVSVVVVVCVVVVDPPDPPPVPPPPPPDPDDPFDEEEDEDQAQADVHPCLVPCLVVLQVCLSGAYEYEYQYDDPVDPSNVSNCVSHPYYDDCHPPDPVVVVVVD

Organism: NCBI:txid1034831

pLDDT: mean 72.64, std 19.77, range [32.0, 96.81]